Protein AF-A0A644ZVG7-F1 (afdb_monomer)

Sequence (87 aa):
MHLEVLSRARAIENQMFVALCNSCGEAFGTRFGGHSAVIDPWGTVLAQAGEMEEILSADADLSILQEIRGSIPVFRDRRAELYELDE

InterPro domains:
  IPR003010 Carbon-nitrogen hydrolase [PF00795] (2-69)
  IPR003010 Carbon-nitrogen hydrolase [PS502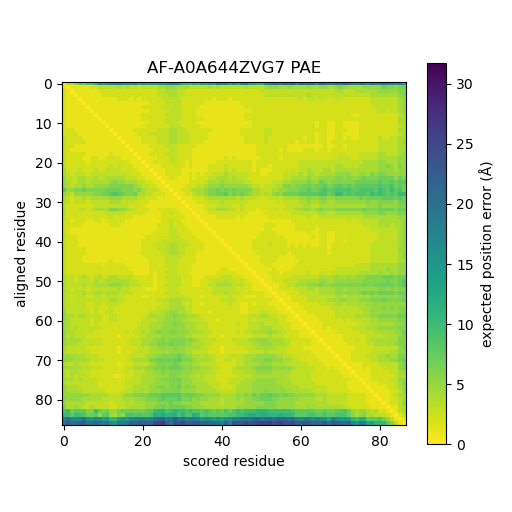63] (1-62)
  IPR036526 Carbon-nitrogen hydrolase superfamily [G3DSA:3.60.110.10] (1-85)
  IPR036526 Carbon-nitrogen hydrolase superfamily [SSF56317] (2-85)

pLDDT: mean 95.37, std 5.74, range [55.19, 98.56]

Organism: NCBI:txid1076179

Mean predicted aligned error: 3.37 Å

Foldseek 3Di:
DVVLVVQLVVLALVQAKGFFDWDAQDDPRDGTDAWTFIAGSNSDTQWTDDRDDDDDDGDHDPVCSVVSCVVCVNVVVDPPVVDDDDD

Solvent-accessible surface area (backbone atoms only — not comparable to full-atom values): 5382 Å² total; per-residue (Å²): 118,66,67,61,56,52,48,34,47,54,7,39,80,65,56,30,72,35,81,46,82,55,62,42,43,70,56,98,93,42,75,45,81,20,53,24,31,35,29,34,36,86,40,48,74,69,34,72,50,55,56,59,92,78,87,87,76,72,87,81,72,70,71,57,53,58,54,49,49,68,75,55,44,62,81,74,73,54,64,69,91,78,55,85,81,86,130

Radius of gyration: 16.02 Å; Cα contacts (8 Å, |Δi|>4): 126; chains: 1; bounding box: 38×25×45 Å

Secondary structure (DSSP, 8-state):
-HHHHHHHHHHHHHT--EEE----SEETTEE-----EEE-TTS-EEEE--SS---------TTHHHHHHHHS-TTTS--GGG-----

Nearest PDB structures (foldseek):
  3p8k-assembly1_B  TM=9.427E-01  e=4.477E-06  Staphylococcus aureus subsp. aureus COL
  6le2-assembly1_A  TM=9.131E-01  e=1.882E-04  Nitratireductor indicus C115
  2ggl-assembly1_A  TM=8.371E-01  e=7.461E-04  Agrobacterium tumefaciens
  2ggk-assembly1_D  TM=8.344E-01  e=1.869E-03  Agrobacterium tumefaciens
  1erz-assembly1_A  TM=7.827E-01  e=2.429E-03  Agrobacterium sp. KNK712

Structure (mmCIF, N/CA/C/O backbone):
data_AF-A0A644ZVG7-F1
#
_entry.id   AF-A0A644ZVG7-F1
#
loop_
_atom_site.group_PDB
_atom_site.id
_atom_site.type_symbol
_atom_site.label_atom_id
_atom_site.label_alt_id
_atom_site.label_comp_id
_atom_site.label_asym_id
_atom_site.label_entity_id
_atom_site.label_seq_id
_atom_site.pdbx_PDB_ins_code
_atom_site.Cartn_x
_atom_site.Cartn_y
_atom_site.Cartn_z
_atom_site.occupancy
_atom_site.B_iso_or_equiv
_atom_site.auth_seq_id
_atom_site.auth_comp_id
_atom_site.auth_asym_id
_atom_site.auth_atom_id
_atom_site.pdbx_PDB_model_num
ATOM 1 N N . MET A 1 1 ? 6.113 9.809 -6.230 1.00 69.19 1 MET A N 1
ATOM 2 C CA . MET A 1 1 ? 5.812 10.660 -5.054 1.00 69.19 1 MET A CA 1
ATOM 3 C C . MET A 1 1 ? 4.330 10.646 -4.646 1.00 69.19 1 MET A C 1
ATOM 5 O O . MET A 1 1 ? 4.075 10.387 -3.487 1.00 69.19 1 MET A O 1
ATOM 9 N N . HIS A 1 2 ? 3.326 10.795 -5.522 1.00 92.81 2 HIS A N 1
ATOM 10 C CA . HIS A 1 2 ? 1.918 10.602 -5.090 1.00 92.81 2 HIS A CA 1
ATOM 11 C C . HIS A 1 2 ? 1.515 9.132 -4.899 1.00 92.81 2 HIS A C 1
ATOM 13 O O . HIS A 1 2 ? 0.853 8.799 -3.923 1.00 92.81 2 HIS A O 1
ATOM 19 N N . LEU A 1 3 ? 1.935 8.255 -5.817 1.00 93.44 3 LEU A N 1
ATOM 20 C CA . LEU A 1 3 ? 1.526 6.848 -5.839 1.00 93.44 3 LEU A CA 1
ATOM 21 C C . LEU A 1 3 ? 1.844 6.112 -4.530 1.00 93.44 3 LEU A C 1
ATOM 23 O O . LEU A 1 3 ? 0.982 5.434 -3.980 1.00 93.44 3 LEU A O 1
ATOM 27 N N . GLU A 1 4 ? 3.054 6.302 -4.006 1.00 92.81 4 GLU A N 1
ATOM 28 C CA . GLU A 1 4 ? 3.498 5.699 -2.747 1.00 92.81 4 GLU A CA 1
ATOM 29 C C . GLU A 1 4 ? 2.666 6.198 -1.559 1.00 92.81 4 GLU A C 1
ATOM 31 O O . GLU A 1 4 ? 2.112 5.398 -0.808 1.00 92.81 4 GLU A O 1
ATOM 36 N N . VAL A 1 5 ? 2.517 7.521 -1.425 1.00 97.06 5 VAL A N 1
ATOM 37 C CA . VAL A 1 5 ? 1.757 8.138 -0.328 1.00 97.06 5 VAL A CA 1
ATOM 38 C C . VAL A 1 5 ? 0.306 7.666 -0.338 1.00 97.06 5 VAL A C 1
ATOM 40 O O . VAL A 1 5 ? -0.210 7.252 0.697 1.00 97.06 5 VAL A O 1
ATOM 43 N N . LEU A 1 6 ? -0.346 7.687 -1.503 1.00 98.06 6 LEU A N 1
ATOM 44 C CA . LEU A 1 6 ? -1.744 7.281 -1.627 1.00 98.06 6 LEU A CA 1
ATOM 45 C C . LEU A 1 6 ? -1.922 5.783 -1.368 1.00 98.06 6 LEU A C 1
ATOM 47 O O . LEU A 1 6 ? -2.848 5.401 -0.659 1.00 98.06 6 LEU A O 1
ATOM 51 N N . SER A 1 7 ? -1.022 4.936 -1.871 1.00 97.81 7 SER A N 1
ATOM 52 C CA . SER A 1 7 ? -1.110 3.485 -1.653 1.00 97.81 7 SER A CA 1
ATOM 53 C C . SER A 1 7 ? -0.934 3.129 -0.177 1.00 97.81 7 SER A C 1
ATOM 55 O O . SER A 1 7 ? -1.711 2.343 0.364 1.00 97.81 7 SER A O 1
ATOM 57 N N . ARG A 1 8 ? 0.017 3.777 0.510 1.00 98.12 8 ARG A N 1
ATOM 58 C CA . ARG A 1 8 ? 0.192 3.618 1.960 1.00 98.12 8 ARG A CA 1
ATOM 59 C C . ARG A 1 8 ? -1.011 4.143 2.737 1.00 98.12 8 ARG A C 1
ATOM 61 O O . ARG A 1 8 ? -1.480 3.465 3.643 1.00 98.12 8 ARG A O 1
ATOM 68 N N . A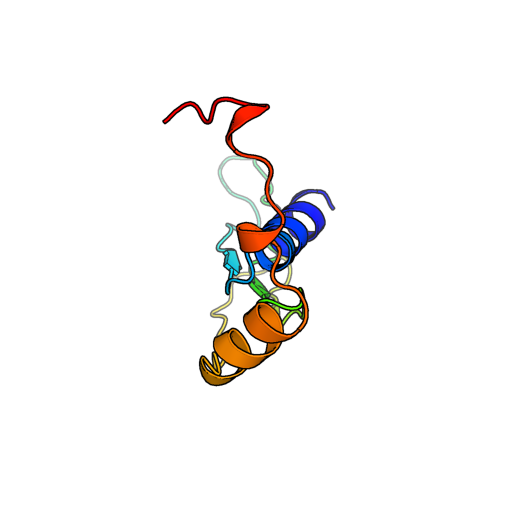LA A 1 9 ? -1.560 5.296 2.354 1.00 98.38 9 ALA A N 1
ATOM 69 C CA . ALA A 1 9 ? -2.766 5.833 2.981 1.00 98.38 9 ALA A CA 1
ATOM 70 C C . ALA A 1 9 ? -3.954 4.867 2.853 1.00 98.38 9 ALA A C 1
ATOM 72 O O . ALA A 1 9 ? -4.662 4.646 3.830 1.00 98.38 9 ALA A O 1
ATOM 73 N N . ARG A 1 10 ? -4.149 4.241 1.682 1.00 98.38 10 ARG A N 1
ATOM 74 C CA . ARG A 1 10 ? -5.210 3.242 1.467 1.00 98.38 10 ARG A CA 1
ATOM 75 C C . ARG A 1 10 ? -5.026 1.996 2.330 1.00 98.38 10 ARG A C 1
ATOM 77 O O . ARG A 1 10 ? -6.023 1.503 2.853 1.00 98.38 10 ARG A O 1
ATOM 84 N N . ALA A 1 11 ? -3.788 1.537 2.512 1.00 98.38 11 ALA A N 1
ATOM 85 C CA . ALA A 1 11 ? -3.480 0.415 3.394 1.00 98.38 11 ALA A CA 1
ATOM 86 C C . ALA A 1 11 ? -3.824 0.733 4.861 1.00 98.38 11 ALA A C 1
ATOM 88 O O . ALA A 1 11 ? -4.521 -0.044 5.514 1.00 98.38 11 ALA A O 1
ATOM 89 N N . ILE A 1 12 ? -3.420 1.919 5.333 1.00 98.25 12 ILE A N 1
ATOM 90 C CA . ILE A 1 12 ? -3.619 2.378 6.715 1.00 98.25 12 ILE A CA 1
ATOM 91 C C . ILE A 1 12 ? -5.097 2.641 7.018 1.00 98.25 12 ILE A C 1
ATOM 93 O O . ILE A 1 12 ? -5.646 2.093 7.971 1.00 98.25 12 ILE A O 1
ATOM 97 N N . GLU A 1 13 ? -5.764 3.481 6.223 1.00 97.62 13 GLU A N 1
ATOM 98 C CA . GLU A 1 13 ? -7.113 3.966 6.555 1.00 97.62 13 GLU A CA 1
ATOM 99 C C . GLU A 1 13 ? -8.178 2.859 6.473 1.00 97.62 13 GLU A C 1
ATOM 101 O O . GLU A 1 13 ? -9.217 2.948 7.129 1.00 97.62 13 GLU A O 1
ATOM 106 N N . ASN A 1 14 ? -7.917 1.822 5.667 1.00 97.25 14 ASN A N 1
ATOM 107 C CA . ASN A 1 14 ? -8.808 0.676 5.497 1.00 97.25 14 ASN A CA 1
ATOM 108 C C . ASN A 1 14 ? -8.298 -0.586 6.202 1.00 97.25 14 ASN A C 1
ATOM 110 O O . ASN A 1 14 ? -8.981 -1.611 6.174 1.00 97.25 14 ASN A O 1
ATOM 114 N N . GLN A 1 15 ? -7.131 -0.518 6.850 1.00 97.88 15 GLN A N 1
ATOM 115 C CA . GLN A 1 15 ? -6.527 -1.622 7.598 1.00 97.88 15 GLN A CA 1
ATOM 116 C C . GLN A 1 15 ? -6.498 -2.914 6.774 1.00 97.88 15 GLN A C 1
ATOM 118 O O . GLN A 1 15 ? -7.077 -3.948 7.144 1.00 97.88 15 GLN A O 1
ATOM 123 N N . MET A 1 16 ? -5.862 -2.813 5.609 1.00 97.81 16 MET A N 1
ATOM 124 C CA . MET A 1 16 ? -5.792 -3.861 4.598 1.00 97.81 16 MET A CA 1
ATOM 125 C C . MET A 1 16 ? -4.408 -3.916 3.964 1.00 97.81 16 MET A C 1
ATOM 127 O O . MET A 1 16 ? -3.694 -2.919 3.909 1.00 97.81 16 MET A O 1
ATOM 131 N N . PHE A 1 17 ? -4.065 -5.082 3.428 1.00 98.44 17 PHE A N 1
ATOM 132 C CA . PHE A 1 17 ? -2.922 -5.194 2.535 1.00 98.44 17 PHE A CA 1
ATOM 133 C C . PHE A 1 17 ? -3.229 -4.508 1.201 1.00 98.44 17 PHE A C 1
ATOM 135 O O . PHE A 1 17 ? -4.345 -4.611 0.685 1.00 98.44 17 PHE A O 1
ATOM 142 N N . VAL A 1 18 ? -2.231 -3.845 0.624 1.00 98.44 18 VAL A N 1
ATOM 143 C CA . VAL A 1 18 ? -2.307 -3.234 -0.707 1.00 98.44 18 VAL A CA 1
ATOM 144 C C . VAL A 1 18 ? -1.211 -3.822 -1.583 1.00 98.44 18 VAL A C 1
ATOM 146 O O . VAL A 1 18 ? -0.030 -3.715 -1.262 1.00 98.44 18 VAL A O 1
ATOM 149 N N . ALA A 1 19 ? -1.614 -4.409 -2.709 1.00 97.94 19 ALA A N 1
ATOM 150 C CA . ALA A 1 19 ? -0.722 -4.764 -3.803 1.00 97.94 19 ALA A CA 1
ATOM 151 C C . ALA A 1 19 ? -0.815 -3.676 -4.879 1.00 97.94 19 ALA A C 1
ATOM 153 O O . ALA A 1 19 ? -1.801 -3.579 -5.610 1.00 97.94 19 ALA A O 1
ATOM 154 N N . LEU A 1 20 ? 0.205 -2.829 -4.942 1.00 97.38 20 LEU A N 1
ATOM 155 C CA . LEU A 1 20 ? 0.373 -1.817 -5.971 1.00 97.38 20 LEU A CA 1
ATOM 156 C C . LEU A 1 20 ? 1.184 -2.422 -7.120 1.00 97.38 20 LEU A C 1
ATOM 158 O O . LEU A 1 20 ? 2.388 -2.631 -6.984 1.00 97.38 20 LEU A O 1
ATOM 162 N N . CYS A 1 21 ? 0.545 -2.662 -8.262 1.00 96.75 21 CYS A N 1
ATOM 163 C CA . CYS A 1 21 ? 1.217 -3.110 -9.480 1.00 96.75 21 CYS A CA 1
ATOM 164 C C . CYS A 1 21 ? 1.246 -1.973 -10.500 1.00 96.75 21 CYS A C 1
ATOM 166 O O . CYS A 1 21 ? 0.200 -1.437 -10.866 1.00 96.75 21 CYS A O 1
ATOM 168 N N . ASN A 1 22 ? 2.439 -1.611 -10.964 1.00 96.12 22 ASN A N 1
ATOM 169 C CA . ASN A 1 22 ? 2.644 -0.519 -11.901 1.00 96.12 22 ASN A CA 1
ATOM 170 C C . ASN A 1 22 ? 3.613 -0.908 -13.025 1.00 96.12 22 ASN A C 1
ATOM 172 O O . ASN A 1 22 ? 4.474 -1.769 -12.857 1.00 96.12 22 ASN A O 1
ATOM 176 N N . SER A 1 23 ? 3.480 -0.238 -14.170 1.00 96.19 23 SER A N 1
ATOM 177 C CA . SER A 1 23 ? 4.453 -0.328 -15.262 1.00 96.19 23 SER A CA 1
ATOM 178 C C . SER A 1 23 ? 5.721 0.466 -14.934 1.00 96.19 23 SER A C 1
ATOM 180 O O . SER A 1 23 ? 5.684 1.442 -14.180 1.00 96.19 23 SER A O 1
ATOM 182 N N . CYS A 1 24 ? 6.841 0.070 -15.530 1.00 96.00 24 CYS A N 1
ATOM 183 C CA . CYS A 1 24 ? 8.163 0.669 -15.349 1.00 96.00 24 CYS A CA 1
ATOM 184 C C . CYS A 1 24 ? 8.849 0.905 -16.709 1.00 96.00 24 CYS A C 1
ATOM 186 O O . CYS A 1 24 ? 8.347 0.465 -17.744 1.00 96.00 24 CYS A O 1
ATOM 188 N N . GLY A 1 25 ? 9.986 1.604 -16.723 1.00 95.06 25 GLY A N 1
ATOM 189 C CA . GLY A 1 25 ? 10.701 1.926 -17.961 1.00 95.06 25 GLY A CA 1
ATOM 190 C C . GLY A 1 25 ? 9.959 2.914 -18.872 1.00 95.06 25 GLY A C 1
ATOM 191 O O . GLY A 1 25 ? 9.278 3.825 -18.399 1.00 95.06 25 GLY A O 1
ATOM 192 N N . GLU A 1 26 ? 10.114 2.758 -20.186 1.00 96.56 26 GLU A N 1
ATOM 193 C CA . GLU A 1 26 ? 9.527 3.641 -21.200 1.00 96.56 26 GLU A CA 1
ATOM 194 C C . GLU A 1 26 ? 8.848 2.826 -22.305 1.00 96.56 26 GLU A C 1
ATOM 196 O O . GLU A 1 26 ? 9.430 1.876 -22.829 1.00 96.56 26 GLU A O 1
ATOM 201 N N . ALA A 1 27 ? 7.631 3.211 -22.692 1.00 94.75 27 ALA A N 1
ATOM 202 C CA . ALA A 1 27 ? 6.979 2.688 -23.889 1.00 94.75 27 ALA A CA 1
ATOM 203 C C . ALA A 1 27 ? 6.198 3.787 -24.609 1.00 94.75 27 ALA A C 1
ATOM 205 O O . ALA A 1 27 ? 5.573 4.638 -23.980 1.00 94.75 27 ALA A O 1
ATOM 206 N N . PHE A 1 28 ? 6.218 3.754 -25.944 1.00 95.69 28 PHE A N 1
ATOM 207 C CA . PHE A 1 28 ? 5.474 4.687 -26.802 1.00 95.69 28 PHE A CA 1
ATOM 208 C C . PHE A 1 28 ? 5.700 6.175 -26.447 1.00 95.69 28 PHE A C 1
ATOM 210 O O . PHE A 1 28 ? 4.772 6.979 -26.488 1.00 95.69 28 PHE A O 1
ATOM 217 N N . GLY A 1 29 ? 6.931 6.540 -26.064 1.00 96.38 29 GLY A N 1
ATOM 218 C CA . GLY A 1 29 ? 7.299 7.903 -25.656 1.00 96.38 29 GLY A CA 1
ATOM 219 C C . GLY A 1 29 ? 6.788 8.321 -24.271 1.00 96.38 29 GLY A C 1
ATOM 220 O O . GLY A 1 29 ? 6.869 9.495 -23.919 1.00 96.38 29 GLY A O 1
ATOM 221 N N 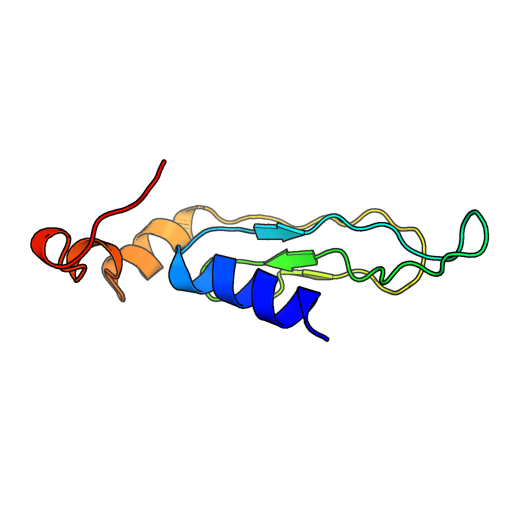. THR A 1 30 ? 6.250 7.385 -23.483 1.00 96.00 30 THR A N 1
ATOM 222 C CA . THR A 1 30 ? 5.814 7.604 -22.098 1.00 96.00 30 THR A CA 1
ATOM 223 C C . THR A 1 30 ? 6.744 6.870 -21.141 1.00 96.00 30 THR A C 1
ATOM 225 O O . THR A 1 30 ? 6.884 5.650 -21.226 1.00 96.00 30 THR A O 1
ATOM 228 N N . ARG A 1 31 ? 7.349 7.601 -20.196 1.00 94.94 31 ARG A N 1
ATOM 229 C CA . ARG A 1 31 ? 8.105 7.019 -19.078 1.00 94.94 31 ARG A CA 1
ATOM 230 C C . ARG A 1 31 ? 7.161 6.697 -17.924 1.00 94.94 31 ARG A C 1
ATOM 232 O O . ARG A 1 31 ? 6.470 7.583 -17.422 1.00 94.94 31 ARG A O 1
ATOM 239 N N . PHE A 1 32 ? 7.143 5.441 -17.498 1.00 95.44 32 PHE A N 1
ATOM 240 C CA . PHE A 1 32 ? 6.311 4.979 -16.394 1.00 95.44 32 PHE A CA 1
ATOM 241 C C . PHE A 1 32 ? 7.010 5.148 -15.047 1.00 95.44 32 PHE A C 1
ATOM 243 O O . PHE A 1 32 ? 8.234 5.184 -14.950 1.00 95.44 32 PHE A O 1
ATOM 250 N N . GLY A 1 33 ? 6.201 5.260 -13.994 1.00 93.25 33 GLY A N 1
ATOM 251 C CA . GLY A 1 33 ? 6.683 5.575 -12.652 1.00 93.25 33 GLY A CA 1
ATOM 252 C C . GLY A 1 33 ? 7.301 4.406 -11.887 1.00 93.25 33 GLY A C 1
ATOM 253 O O . GLY A 1 33 ? 7.908 4.665 -10.857 1.00 93.25 33 GLY A O 1
ATOM 254 N N . GLY A 1 34 ? 7.136 3.154 -12.331 1.00 95.81 34 GLY A N 1
ATOM 255 C CA . GLY A 1 34 ? 7.625 1.980 -11.606 1.00 95.81 34 GLY A CA 1
ATOM 256 C C . GLY A 1 34 ? 7.088 1.911 -10.176 1.00 95.81 34 GLY A C 1
ATOM 257 O O . GLY A 1 34 ? 5.940 2.289 -9.917 1.00 95.81 34 GLY A O 1
ATOM 258 N N . HIS A 1 35 ? 7.931 1.453 -9.250 1.00 96.75 35 HIS A N 1
ATOM 259 C CA . HIS A 1 35 ? 7.642 1.439 -7.812 1.00 96.75 35 HIS A CA 1
ATOM 260 C C . HIS A 1 35 ? 6.383 0.656 -7.424 1.00 96.75 35 HIS A C 1
ATOM 262 O O . HIS A 1 35 ? 5.649 1.049 -6.515 1.00 96.75 35 HIS A O 1
ATOM 268 N N . SER A 1 36 ? 6.145 -0.472 -8.099 1.00 97.81 36 SER A N 1
ATOM 269 C CA . SER A 1 36 ? 5.243 -1.506 -7.585 1.00 97.81 36 SER A CA 1
ATOM 270 C C . SER A 1 36 ? 5.614 -1.843 -6.136 1.00 97.81 36 SER A C 1
ATOM 272 O O . SER A 1 36 ? 6.790 -1.802 -5.776 1.00 97.81 36 SER A O 1
ATOM 274 N N . ALA A 1 37 ? 4.633 -2.155 -5.295 1.00 98.00 37 ALA A N 1
ATOM 275 C CA . ALA A 1 37 ? 4.867 -2.416 -3.880 1.00 98.00 37 ALA A CA 1
ATOM 276 C C . ALA A 1 37 ? 3.800 -3.324 -3.265 1.00 98.00 37 ALA A C 1
ATOM 278 O O . ALA A 1 37 ? 2.649 -3.338 -3.700 1.00 98.00 37 ALA A O 1
ATOM 279 N N . VAL A 1 38 ? 4.174 -4.030 -2.202 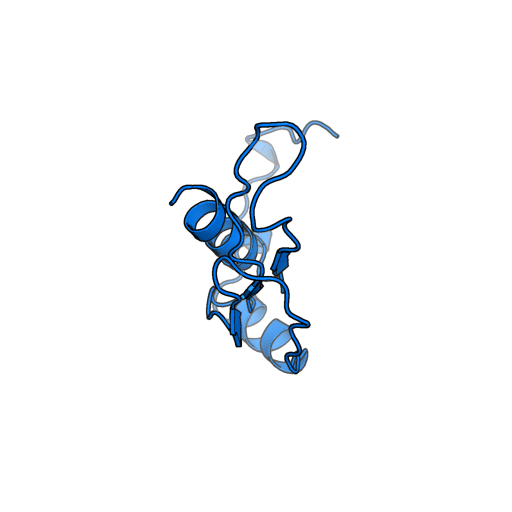1.00 98.44 38 VAL A N 1
ATOM 280 C CA . VAL A 1 38 ? 3.250 -4.711 -1.292 1.00 98.44 38 VAL A CA 1
ATOM 281 C C . VAL A 1 38 ? 3.324 -4.004 0.053 1.00 98.44 38 VAL A C 1
ATOM 283 O O . VAL A 1 38 ? 4.411 -3.824 0.599 1.00 98.44 38 VAL A O 1
ATOM 286 N N . ILE A 1 39 ? 2.178 -3.573 0.571 1.00 98.56 39 ILE A N 1
ATOM 287 C CA . ILE A 1 39 ? 2.072 -2.752 1.780 1.00 98.56 39 ILE A CA 1
ATOM 288 C C . ILE A 1 39 ? 1.133 -3.452 2.762 1.00 98.56 39 ILE A C 1
ATOM 290 O O . ILE A 1 39 ? 0.073 -3.932 2.358 1.00 98.56 39 ILE A O 1
ATOM 294 N N . ASP A 1 40 ? 1.517 -3.519 4.033 1.00 98.44 40 ASP A N 1
ATOM 295 C CA . ASP A 1 40 ? 0.704 -4.098 5.102 1.00 98.44 40 ASP A CA 1
ATOM 296 C C . ASP A 1 40 ? -0.347 -3.101 5.657 1.00 98.44 40 ASP A C 1
ATOM 298 O O . ASP A 1 40 ? -0.295 -1.903 5.361 1.00 98.44 40 ASP A O 1
ATOM 302 N N . PRO A 1 41 ? -1.298 -3.555 6.494 1.00 98.25 41 PRO A N 1
ATOM 303 C CA . PRO A 1 41 ? -2.311 -2.707 7.128 1.00 98.25 41 PRO A CA 1
ATOM 304 C C . PRO A 1 41 ? -1.771 -1.573 8.011 1.00 98.25 41 PRO A C 1
ATOM 306 O O . PRO A 1 41 ? -2.491 -0.608 8.258 1.00 98.25 41 PRO A O 1
ATOM 309 N N . TRP A 1 42 ? -0.533 -1.671 8.502 1.00 97.31 42 TRP A N 1
ATOM 310 C CA . TRP A 1 42 ? 0.135 -0.608 9.260 1.00 97.31 42 TRP A CA 1
ATOM 311 C C . TRP A 1 42 ? 0.782 0.443 8.347 1.00 97.31 42 TRP A C 1
ATOM 313 O O . TRP A 1 42 ? 1.290 1.462 8.820 1.00 97.31 42 TRP A O 1
ATOM 323 N N . GLY A 1 43 ? 0.757 0.225 7.030 1.00 97.25 43 GLY A N 1
ATOM 324 C CA . GLY A 1 43 ? 1.437 1.060 6.051 1.00 97.25 43 GLY A CA 1
ATOM 325 C C . GLY A 1 43 ? 2.930 0.755 5.934 1.00 97.25 43 GLY A C 1
ATOM 326 O O . GLY A 1 43 ? 3.666 1.586 5.385 1.00 97.25 43 GLY A O 1
ATOM 327 N N . THR A 1 44 ? 3.391 -0.385 6.450 1.00 97.62 44 THR A N 1
ATOM 328 C CA . THR A 1 44 ? 4.748 -0.903 6.257 1.00 97.62 44 THR A CA 1
ATOM 329 C C . THR A 1 44 ? 4.873 -1.445 4.843 1.00 97.62 44 THR A C 1
ATOM 331 O O . THR A 1 44 ? 4.041 -2.224 4.385 1.00 97.62 44 THR A O 1
ATOM 334 N N . VAL A 1 45 ? 5.926 -1.049 4.136 1.00 97.88 45 VAL A N 1
ATOM 335 C CA . VAL A 1 45 ? 6.240 -1.600 2.817 1.00 97.88 45 VAL A CA 1
ATOM 336 C C . VAL A 1 45 ? 6.955 -2.936 3.018 1.00 97.88 45 VAL A C 1
ATOM 338 O O . VAL A 1 45 ? 8.063 -2.965 3.545 1.00 97.88 45 VAL A O 1
ATOM 341 N N . LEU A 1 46 ? 6.312 -4.032 2.619 1.00 98.19 46 LEU A N 1
ATOM 342 C CA . LEU A 1 46 ? 6.848 -5.392 2.729 1.00 98.19 46 LEU A CA 1
ATOM 343 C C . LEU A 1 46 ? 7.815 -5.715 1.590 1.00 98.19 46 LEU A C 1
ATOM 345 O O . LEU A 1 46 ? 8.811 -6.402 1.793 1.00 98.19 46 LEU A O 1
ATOM 349 N N . ALA A 1 47 ? 7.524 -5.204 0.396 1.00 98.06 47 ALA A N 1
ATOM 350 C CA . ALA A 1 47 ? 8.403 -5.289 -0.758 1.00 98.06 47 ALA A CA 1
ATOM 351 C C . ALA A 1 47 ? 8.120 -4.124 -1.715 1.00 98.06 47 ALA A C 1
ATOM 353 O O . ALA A 1 47 ? 6.977 -3.672 -1.812 1.00 98.06 47 ALA A O 1
ATOM 354 N N . GLN A 1 48 ? 9.144 -3.632 -2.412 1.00 97.56 48 GLN A N 1
ATOM 355 C CA . GLN A 1 48 ? 9.028 -2.514 -3.347 1.00 97.56 48 GLN A CA 1
ATOM 356 C C . GLN A 1 48 ? 10.038 -2.632 -4.483 1.00 97.56 48 GLN A C 1
ATOM 358 O O . GLN A 1 48 ? 11.195 -2.977 -4.259 1.00 97.56 48 GLN A O 1
ATOM 363 N N . ALA A 1 49 ? 9.574 -2.303 -5.682 1.00 97.12 49 ALA A N 1
ATOM 364 C CA . ALA A 1 49 ? 10.340 -2.326 -6.911 1.00 97.12 49 ALA A CA 1
ATOM 365 C C . ALA A 1 49 ? 11.022 -0.983 -7.179 1.00 97.12 49 ALA A C 1
ATOM 367 O O . ALA A 1 49 ? 10.636 0.079 -6.665 1.00 97.12 49 ALA A O 1
ATOM 368 N N . GLY A 1 50 ? 12.020 -1.034 -8.053 1.00 94.81 50 GLY A N 1
ATOM 369 C CA . GLY A 1 50 ? 12.655 0.137 -8.638 1.00 94.81 50 GLY A CA 1
ATOM 370 C C . GLY A 1 50 ? 11.924 0.674 -9.873 1.00 94.81 50 GLY A C 1
ATOM 371 O O . GLY A 1 50 ? 10.707 0.560 -10.036 1.00 94.81 50 GLY A O 1
ATOM 372 N N . GLU A 1 51 ? 12.707 1.283 -10.760 1.00 94.88 51 GLU A N 1
ATOM 373 C CA . GLU A 1 51 ? 12.250 1.800 -12.058 1.00 94.88 51 GLU A CA 1
ATOM 374 C C . GLU A 1 51 ? 12.376 0.771 -13.198 1.00 94.88 51 GLU A C 1
ATOM 376 O O . GLU A 1 51 ? 12.066 1.086 -14.349 1.00 94.88 51 GLU A O 1
ATOM 381 N N . MET A 1 52 ? 12.840 -0.442 -12.890 1.00 94.75 52 MET A N 1
ATOM 382 C CA . MET A 1 52 ? 13.131 -1.505 -13.854 1.00 94.75 52 MET A CA 1
ATOM 383 C C . MET A 1 52 ? 12.132 -2.657 -13.733 1.00 94.75 52 MET A C 1
ATOM 385 O O . MET A 1 52 ? 11.429 -2.777 -12.733 1.00 94.75 52 MET A O 1
ATOM 389 N N . GLU A 1 53 ? 12.078 -3.498 -14.767 1.00 96.75 53 GLU A N 1
ATOM 390 C CA . GLU A 1 53 ? 11.233 -4.692 -14.778 1.00 96.75 53 GLU A CA 1
ATOM 391 C C . GLU A 1 53 ? 11.726 -5.708 -13.745 1.00 96.75 53 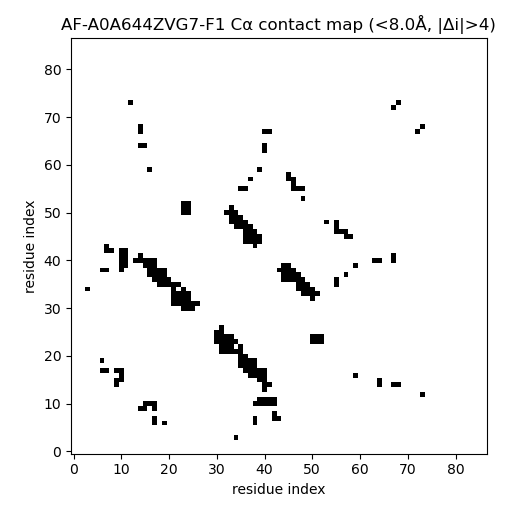GLU A C 1
ATOM 393 O O . GLU A 1 53 ? 12.900 -6.082 -13.734 1.00 96.75 53 GLU A O 1
ATOM 398 N N . GLU A 1 54 ? 10.816 -6.166 -12.889 1.00 96.44 54 GLU A N 1
ATOM 399 C CA . GLU A 1 54 ? 11.090 -7.190 -11.891 1.00 96.44 54 GLU A CA 1
ATOM 400 C C . GLU A 1 54 ? 9.809 -7.897 -11.438 1.00 96.44 54 GLU A C 1
ATOM 402 O O . GLU A 1 54 ? 8.694 -7.394 -11.608 1.00 96.44 54 GLU A O 1
ATOM 407 N N . ILE A 1 55 ? 9.983 -9.068 -10.824 1.00 97.31 55 ILE A N 1
ATOM 408 C CA . ILE A 1 55 ? 8.921 -9.773 -10.109 1.00 97.31 55 ILE A CA 1
ATOM 409 C C . ILE A 1 55 ? 9.119 -9.514 -8.619 1.00 97.31 55 ILE A C 1
ATOM 411 O O . ILE A 1 55 ? 10.149 -9.871 -8.050 1.00 97.31 55 ILE A O 1
ATOM 415 N N . LEU A 1 56 ? 8.101 -8.934 -7.993 1.00 96.88 56 LEU A N 1
ATOM 416 C CA . LEU A 1 56 ? 8.035 -8.723 -6.553 1.00 96.88 56 LEU A CA 1
ATOM 417 C C . LEU A 1 56 ? 7.291 -9.864 -5.869 1.00 96.88 56 LEU A C 1
ATOM 419 O O . LEU A 1 56 ? 6.201 -10.243 -6.297 1.00 96.88 56 LEU A O 1
ATOM 423 N N . SER A 1 57 ? 7.841 -10.317 -4.747 1.00 97.25 57 SER A N 1
ATOM 424 C CA . SER A 1 57 ? 7.217 -11.298 -3.861 1.00 97.25 57 SER A CA 1
ATOM 425 C C . SER A 1 57 ? 7.300 -10.814 -2.416 1.00 97.25 57 SER A C 1
ATOM 427 O O . SER A 1 57 ? 8.326 -10.277 -2.002 1.00 97.25 57 SER A O 1
ATOM 429 N N . ALA A 1 58 ? 6.230 -11.018 -1.652 1.00 97.44 58 ALA A N 1
ATOM 430 C CA . ALA A 1 58 ? 6.166 -10.745 -0.220 1.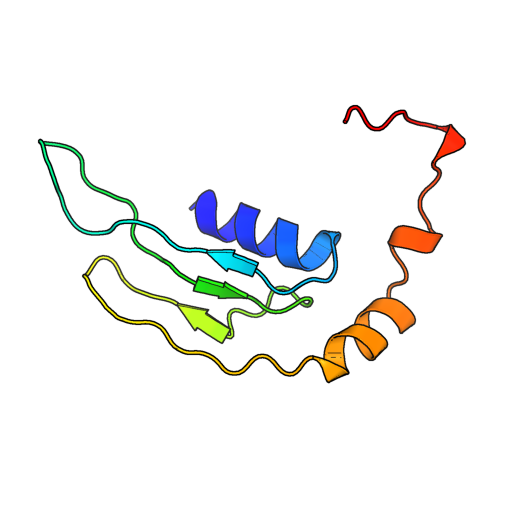00 97.44 58 ALA A CA 1
ATOM 431 C C . ALA A 1 58 ? 5.209 -11.730 0.455 1.00 97.44 58 ALA A C 1
ATOM 433 O O . ALA A 1 58 ? 4.213 -12.138 -0.146 1.00 97.44 58 ALA A O 1
ATOM 434 N N . ASP A 1 59 ? 5.486 -12.057 1.715 1.00 97.31 59 ASP A N 1
ATOM 435 C CA . ASP A 1 59 ? 4.604 -12.865 2.553 1.00 97.31 59 ASP A CA 1
ATOM 436 C C . ASP A 1 59 ? 3.615 -11.965 3.301 1.00 97.31 59 ASP A C 1
ATOM 438 O O . ASP A 1 59 ? 4.005 -11.024 3.995 1.00 97.31 59 ASP A O 1
ATOM 442 N N . ALA A 1 60 ? 2.321 -12.256 3.168 1.00 95.62 60 ALA A N 1
ATOM 443 C CA . ALA A 1 60 ? 1.264 -11.539 3.871 1.00 95.62 60 ALA A CA 1
ATOM 444 C C . ALA A 1 60 ? 0.802 -12.342 5.094 1.00 95.62 60 ALA A C 1
ATOM 446 O O . ALA A 1 60 ? 0.055 -13.315 4.965 1.00 95.62 60 ALA A O 1
ATOM 447 N N . ASP A 1 61 ? 1.216 -11.918 6.289 1.00 95.94 61 ASP A N 1
ATOM 448 C CA . ASP A 1 61 ? 0.706 -12.483 7.539 1.00 95.94 61 ASP A CA 1
ATOM 449 C C . ASP A 1 61 ? -0.676 -11.905 7.860 1.00 95.94 61 ASP A C 1
ATOM 451 O O . ASP A 1 61 ? -0.818 -10.801 8.381 1.00 95.94 61 ASP A O 1
ATOM 455 N N . LEU A 1 62 ? -1.725 -12.668 7.561 1.00 96.06 62 LEU A N 1
ATOM 456 C CA . LEU A 1 62 ? -3.103 -12.231 7.785 1.00 96.06 62 LEU A CA 1
ATOM 4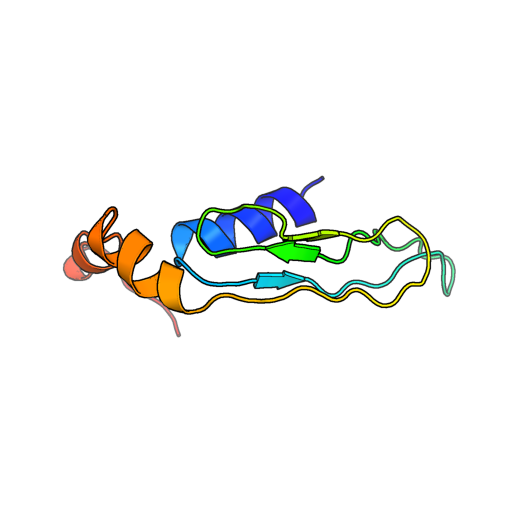57 C C . LEU A 1 62 ? -3.487 -12.145 9.270 1.00 96.06 62 LEU A C 1
ATOM 459 O O . LEU A 1 62 ? -4.532 -11.568 9.583 1.00 96.06 62 LEU A O 1
ATOM 463 N N . SER A 1 63 ? -2.680 -12.688 10.187 1.00 95.62 63 SER A N 1
ATOM 464 C CA . SER A 1 63 ? -2.981 -12.654 11.622 1.00 95.62 63 SER A CA 1
ATOM 465 C C . SER A 1 63 ? -2.985 -11.224 12.184 1.00 95.62 63 SER A C 1
ATOM 467 O O . SER A 1 63 ? -3.825 -10.899 13.030 1.00 95.62 63 SER A O 1
ATOM 469 N N . ILE A 1 64 ? -2.167 -10.326 11.622 1.00 96.12 64 ILE A N 1
ATOM 470 C CA . ILE A 1 64 ? -2.051 -8.922 12.054 1.00 96.12 64 ILE A CA 1
ATOM 471 C C . ILE A 1 64 ? -3.343 -8.117 11.844 1.00 96.12 64 ILE A C 1
ATOM 473 O O . ILE A 1 64 ? -3.547 -7.084 12.482 1.00 96.12 64 ILE A O 1
ATOM 477 N N . LEU A 1 65 ? -4.248 -8.582 10.970 1.00 96.38 65 LEU A N 1
ATOM 478 C CA . LEU A 1 65 ? -5.526 -7.911 10.710 1.00 96.38 65 LEU A CA 1
ATOM 479 C C . LEU A 1 65 ? -6.400 -7.848 11.962 1.00 96.38 65 LEU A C 1
ATOM 481 O O . LEU A 1 65 ? -7.105 -6.861 12.166 1.00 96.38 65 LEU A O 1
ATOM 485 N N . GLN A 1 66 ? -6.376 -8.89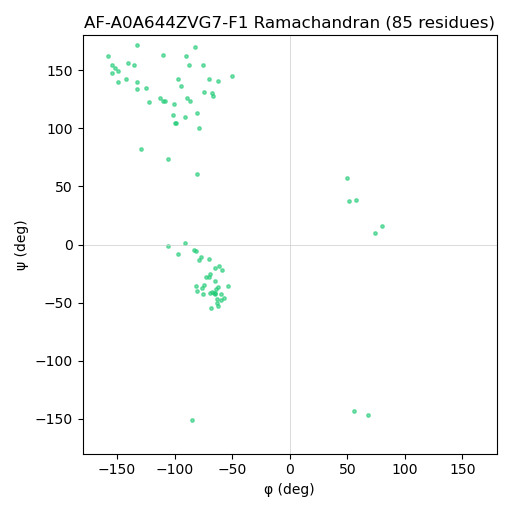4 12.792 1.00 94.69 66 GLN A N 1
ATOM 486 C CA . GLN A 1 66 ? -7.145 -8.904 14.036 1.00 94.69 66 GLN A CA 1
ATOM 487 C C . GLN A 1 66 ? -6.565 -7.908 15.042 1.00 94.69 66 GLN A C 1
ATOM 489 O O . GLN A 1 66 ? -7.315 -7.164 15.674 1.00 94.69 66 GLN A O 1
ATOM 494 N N . GLU A 1 67 ? -5.238 -7.850 15.141 1.00 95.38 67 GLU A N 1
ATOM 495 C CA . GLU A 1 67 ? -4.525 -6.958 16.053 1.00 95.38 67 GLU A CA 1
ATOM 496 C C . GLU A 1 67 ? -4.786 -5.480 15.736 1.00 95.38 67 GLU A C 1
ATOM 498 O O . GLU A 1 67 ? -5.216 -4.723 16.613 1.00 95.38 67 GLU A O 1
ATOM 503 N N . ILE A 1 68 ? -4.584 -5.062 14.481 1.00 96.12 68 ILE A N 1
ATOM 504 C CA . ILE A 1 68 ? -4.745 -3.655 14.090 1.00 96.12 68 ILE A CA 1
ATOM 505 C C . ILE A 1 68 ? -6.202 -3.192 14.223 1.00 96.12 68 ILE A C 1
ATOM 507 O O . ILE A 1 68 ? -6.461 -2.108 14.749 1.00 96.12 68 ILE A O 1
ATOM 511 N N . ARG A 1 69 ? -7.168 -4.035 13.825 1.00 95.75 69 ARG A N 1
ATOM 512 C CA . ARG A 1 69 ? -8.606 -3.728 13.917 1.00 95.75 69 ARG A CA 1
ATOM 513 C C . ARG A 1 69 ? -9.103 -3.707 15.361 1.00 95.75 69 ARG A C 1
ATOM 515 O O . ARG A 1 69 ? -10.063 -3.000 15.654 1.00 95.75 69 ARG A O 1
ATOM 522 N N . GLY A 1 70 ? -8.465 -4.463 16.257 1.00 95.31 70 GLY A N 1
ATOM 523 C CA . GLY A 1 70 ? -8.728 -4.412 17.695 1.00 95.31 70 GLY A CA 1
ATOM 524 C C . GLY A 1 70 ? -8.120 -3.181 18.373 1.00 95.31 70 GLY A C 1
ATOM 525 O O . GLY A 1 70 ? -8.752 -2.590 19.247 1.00 95.31 70 GLY A O 1
ATOM 526 N N . SER A 1 71 ? -6.923 -2.772 17.947 1.00 95.50 71 SER A N 1
ATOM 527 C CA . SER A 1 71 ? -6.178 -1.658 18.551 1.00 95.50 71 SER A CA 1
ATOM 528 C C . SER A 1 71 ? -6.667 -0.287 18.080 1.00 95.50 71 SER A C 1
ATOM 530 O O . SER A 1 71 ? -6.761 0.643 18.879 1.00 95.50 71 SER A O 1
ATOM 532 N N . ILE A 1 72 ? -6.998 -0.155 16.792 1.00 96.12 72 ILE A N 1
ATOM 533 C CA . ILE A 1 72 ? -7.480 1.085 16.171 1.00 96.12 72 ILE A CA 1
ATOM 534 C C . ILE A 1 72 ? -8.770 0.761 15.399 1.00 96.12 72 ILE A C 1
ATOM 536 O O . ILE A 1 72 ? -8.729 0.526 14.198 1.00 96.12 72 ILE A O 1
ATOM 540 N N . PRO A 1 73 ? -9.941 0.696 16.043 1.00 95.50 73 PRO A N 1
ATOM 541 C CA . PRO A 1 73 ? -11.171 0.215 15.410 1.00 95.50 73 PRO A CA 1
ATOM 542 C C . PRO A 1 73 ? -11.849 1.290 14.535 1.00 95.50 73 PRO A C 1
ATOM 544 O O . PRO A 1 73 ? -13.004 1.654 14.757 1.00 95.50 73 PRO A O 1
ATOM 547 N N . VAL A 1 74 ? -11.154 1.774 13.498 1.00 95.75 74 VAL A N 1
ATOM 548 C CA . VAL A 1 74 ? -11.564 2.933 12.677 1.00 95.75 74 VAL A CA 1
ATOM 549 C C . VAL A 1 74 ? -12.972 2.807 12.099 1.00 95.75 74 VAL A C 1
ATOM 551 O O . VAL A 1 74 ? -13.694 3.793 12.022 1.00 95.75 74 VAL A O 1
ATOM 554 N N . PHE A 1 75 ? -13.396 1.599 11.719 1.00 93.62 75 PHE A N 1
ATOM 555 C CA . PHE A 1 75 ? -14.727 1.366 11.156 1.00 93.62 75 PHE A CA 1
ATOM 556 C C . PHE A 1 75 ? -15.848 1.449 12.194 1.00 93.62 75 PHE A C 1
ATOM 558 O O . PHE A 1 75 ? -16.966 1.805 11.839 1.00 93.62 75 PHE A O 1
ATOM 565 N N . ARG A 1 76 ? -15.557 1.149 13.465 1.00 95.25 76 ARG A N 1
ATOM 566 C CA . ARG A 1 76 ? -16.511 1.307 14.570 1.00 95.25 76 ARG A CA 1
ATOM 567 C C . ARG A 1 76 ? -16.686 2.776 14.938 1.00 95.25 76 ARG A C 1
ATOM 569 O O . ARG A 1 76 ? -17.776 3.185 15.313 1.00 95.25 76 ARG A O 1
ATOM 576 N N . ASP A 1 77 ? -15.612 3.550 14.832 1.00 95.38 77 ASP A N 1
ATOM 577 C CA . ASP A 1 77 ? -15.597 4.956 15.234 1.00 95.38 77 ASP A CA 1
ATOM 578 C C . ASP A 1 77 ? -16.193 5.885 14.147 1.00 95.38 77 ASP A C 1
ATOM 580 O O . ASP A 1 77 ? -16.394 7.080 14.376 1.00 95.38 77 ASP A O 1
ATOM 584 N N . ARG A 1 78 ? -16.526 5.339 12.965 1.00 95.00 78 ARG A N 1
ATOM 585 C CA . ARG A 1 78 ? -17.242 6.040 11.888 1.00 95.00 78 ARG A CA 1
ATOM 586 C C . ARG A 1 78 ? -18.642 6.482 12.336 1.00 95.00 78 ARG A C 1
ATOM 588 O O . ARG A 1 78 ? -19.371 5.744 12.990 1.00 95.00 78 ARG A O 1
ATOM 595 N N . ARG A 1 79 ? -19.043 7.680 11.906 1.00 96.06 79 ARG A N 1
ATOM 596 C CA . ARG A 1 79 ? -20.378 8.267 12.122 1.00 96.06 79 ARG A CA 1
ATOM 597 C C . ARG A 1 79 ? -21.183 8.226 10.824 1.00 96.06 79 ARG A C 1
ATOM 599 O O . ARG A 1 79 ? -21.306 9.240 10.142 1.00 96.06 79 ARG A O 1
ATOM 606 N N . ALA A 1 80 ? -21.646 7.032 10.456 1.00 94.12 80 ALA A N 1
ATOM 607 C CA . ALA A 1 80 ? -22.293 6.764 9.168 1.00 94.12 80 ALA A CA 1
ATOM 608 C C . ALA A 1 80 ? -23.583 7.573 8.934 1.00 94.12 80 ALA A C 1
ATOM 610 O O . ALA A 1 80 ? -24.017 7.722 7.805 1.00 94.12 80 ALA A O 1
ATOM 611 N N . GLU A 1 81 ? -24.191 8.121 9.981 1.00 96.31 81 GLU A N 1
ATOM 612 C CA . GLU A 1 81 ? -25.355 8.999 9.881 1.00 96.31 81 GLU A CA 1
ATOM 613 C C . GLU A 1 81 ? -25.024 10.434 9.434 1.00 96.31 81 GLU A C 1
ATOM 615 O O . GLU A 1 81 ? -25.936 11.213 9.172 1.00 96.31 81 GLU A O 1
ATOM 620 N N . LEU A 1 82 ? -23.740 10.815 9.398 1.00 97.44 82 LEU A N 1
ATOM 621 C CA . LEU A 1 82 ? -23.297 12.171 9.048 1.00 97.44 82 LEU A CA 1
ATOM 622 C C . LEU A 1 82 ? -22.871 12.323 7.583 1.00 97.44 82 LEU A C 1
ATOM 624 O O . LEU A 1 82 ? -22.581 13.440 7.157 1.00 97.44 82 LEU A O 1
ATOM 628 N N . TYR A 1 83 ? -22.780 11.229 6.830 1.00 95.88 83 TYR A N 1
ATOM 629 C CA . TYR A 1 83 ? -22.349 11.243 5.436 1.00 95.88 83 TYR A CA 1
ATOM 630 C C . TYR A 1 83 ? -22.968 10.080 4.661 1.00 95.88 83 TYR A C 1
ATOM 632 O O . TYR A 1 83 ? -23.236 9.022 5.222 1.00 95.88 83 TYR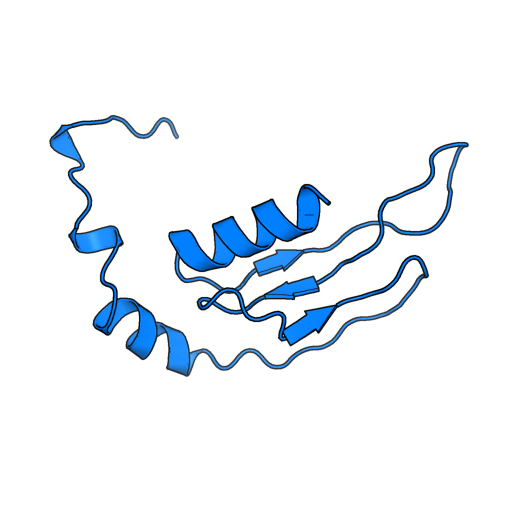 A O 1
ATOM 640 N N . GLU A 1 84 ? -23.143 10.268 3.358 1.00 93.81 84 GLU A N 1
ATOM 641 C CA . GLU A 1 84 ? -23.500 9.194 2.434 1.00 93.81 84 GLU A CA 1
ATOM 642 C C . GLU A 1 84 ? -22.227 8.683 1.754 1.00 93.81 84 GLU A C 1
ATOM 644 O O . GLU A 1 84 ? -21.292 9.443 1.488 1.00 93.81 84 GLU A O 1
ATOM 649 N N . LEU A 1 85 ? -22.162 7.372 1.537 1.00 87.62 85 LEU A N 1
ATOM 650 C CA . LEU A 1 85 ? -21.162 6.769 0.667 1.00 87.62 85 LEU A CA 1
ATOM 651 C C . LEU A 1 85 ? -21.874 6.478 -0.647 1.00 87.62 85 LEU A C 1
ATOM 653 O O . LEU A 1 85 ? -22.758 5.625 -0.673 1.00 87.62 85 LEU A O 1
ATOM 657 N N . ASP A 1 86 ? -21.510 7.204 -1.699 1.00 80.00 86 ASP A N 1
ATOM 658 C CA . ASP A 1 86 ? -21.933 6.856 -3.052 1.00 80.00 86 ASP A CA 1
ATOM 659 C C . ASP A 1 86 ? -21.258 5.529 -3.442 1.00 80.00 86 ASP A C 1
ATOM 661 O O . ASP A 1 86 ? -20.048 5.367 -3.243 1.00 80.00 86 ASP A O 1
ATOM 665 N N . GLU A 1 87 ? -22.050 4.578 -3.944 1.00 55.19 87 GLU A N 1
ATOM 666 C CA . GLU A 1 87 ? -21.562 3.312 -4.520 1.00 55.19 87 GLU A CA 1
ATOM 667 C C . GLU A 1 87 ? -20.975 3.500 -5.926 1.00 55.19 87 GLU A C 1
ATOM 669 O O . GLU A 1 87 ? -21.569 4.251 -6.738 1.00 55.19 87 GLU A O 1
#